Protein AF-A0A1H9IS41-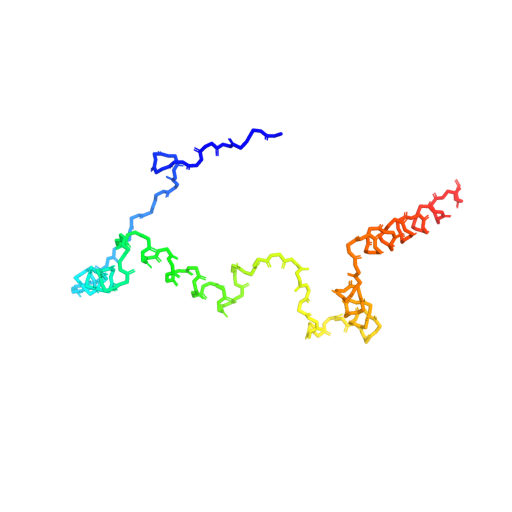F1 (afdb_monomer_lite)

pLDDT: mean 78.67, std 17.19, range [41.81, 98.06]

Foldseek 3Di:
DDPPPDDPVPDDDDDDDDPPPVLVVLCVVCVVVVHDSVVSVVVVVCVVCVVVVNNPPDPPPPLPDPPDDPVRSVVSVVLVVDDPVVNVVVVVVVVVVVVVVPPDD

Sequence (105 aa):
MKQANYSSRTADKFVVRLPEGMRERIAEVSKDNHRSMNSEIIARLEQSLIQEGALGDEPKLRLDSPELSLHERELLQRFRQLAHRQQNALVSLIAHDTSLGNDDE

Structure (mmCIF, N/CA/C/O backbone):
data_AF-A0A1H9IS41-F1
#
_entry.id   AF-A0A1H9IS41-F1
#
loop_
_atom_site.group_PDB
_atom_site.id
_atom_site.type_symbol
_atom_site.label_atom_id
_atom_site.label_alt_id
_atom_site.label_comp_id
_atom_site.label_asym_id
_atom_site.label_entity_id
_atom_site.label_seq_id
_atom_site.pdbx_PDB_ins_code
_atom_site.Cartn_x
_atom_site.Cartn_y
_atom_site.Cartn_z
_atom_site.occupancy
_atom_site.B_iso_or_equiv
_atom_site.auth_seq_id
_atom_site.auth_comp_id
_atom_site.auth_asym_id
_atom_site.auth_atom_id
_atom_site.pdbx_PDB_model_num
ATOM 1 N N . MET A 1 1 ? 9.912 9.523 -21.675 1.00 41.81 1 MET A N 1
ATOM 2 C CA . MET A 1 1 ? 8.556 9.077 -21.284 1.00 41.81 1 MET A CA 1
ATOM 3 C C . MET A 1 1 ? 8.016 10.069 -20.262 1.00 41.81 1 MET A C 1
ATOM 5 O O . MET A 1 1 ? 8.723 10.359 -19.307 1.00 41.81 1 MET A O 1
ATOM 9 N N . LYS A 1 2 ? 6.858 10.694 -20.513 1.00 42.75 2 LYS A N 1
ATOM 10 C CA . LYS A 1 2 ? 6.290 11.714 -19.613 1.00 42.75 2 LYS A CA 1
ATOM 11 C C . LYS A 1 2 ? 5.850 11.035 -18.313 1.00 42.75 2 LYS A C 1
ATOM 13 O O . LYS A 1 2 ? 5.002 10.152 -18.371 1.00 42.75 2 LYS A O 1
ATOM 18 N N . GLN A 1 3 ? 6.407 11.448 -17.174 1.00 46.81 3 GLN A N 1
ATOM 19 C CA . GLN A 1 3 ? 5.827 11.142 -15.865 1.00 46.81 3 GLN A CA 1
ATOM 20 C C . GLN A 1 3 ? 4.403 11.704 -15.872 1.00 46.81 3 GLN A C 1
ATOM 22 O O . GLN A 1 3 ? 4.208 12.919 -15.917 1.00 46.81 3 GLN A O 1
ATOM 27 N N . ALA A 1 4 ? 3.402 10.829 -15.939 1.00 54.97 4 ALA A N 1
ATOM 28 C CA . ALA A 1 4 ? 2.031 11.240 -15.711 1.00 54.97 4 ALA A CA 1
ATOM 29 C C . ALA A 1 4 ? 1.980 11.784 -14.279 1.00 54.97 4 ALA A C 1
ATOM 31 O O . ALA A 1 4 ? 2.344 11.077 -13.342 1.00 54.97 4 ALA A O 1
ATOM 32 N N . ASN A 1 5 ? 1.608 13.056 -14.118 1.00 54.62 5 ASN A N 1
ATOM 33 C CA . ASN A 1 5 ? 1.487 13.690 -12.809 1.00 54.62 5 ASN A CA 1
ATOM 34 C C . ASN A 1 5 ? 0.424 12.943 -11.993 1.00 54.62 5 ASN A C 1
ATOM 36 O O . ASN A 1 5 ? -0.771 13.210 -12.131 1.00 54.62 5 ASN A O 1
ATOM 40 N N . TYR A 1 6 ? 0.861 11.992 -11.167 1.00 63.44 6 TYR A N 1
ATOM 41 C CA . TYR A 1 6 ? -0.001 11.243 -10.268 1.00 63.44 6 TYR A CA 1
ATOM 42 C C . TYR A 1 6 ? -0.494 12.193 -9.177 1.00 63.44 6 TYR A C 1
ATOM 44 O O . TYR A 1 6 ? 0.233 12.575 -8.264 1.00 63.44 6 TYR A O 1
ATOM 52 N N . SER A 1 7 ? -1.735 12.644 -9.323 1.00 78.19 7 SER A N 1
ATOM 53 C CA . SER A 1 7 ? -2.422 13.504 -8.367 1.00 78.19 7 SER A CA 1
ATOM 54 C C . SER A 1 7 ? -3.587 12.748 -7.737 1.00 78.19 7 SER A C 1
ATOM 56 O O . SER A 1 7 ? -4.110 11.799 -8.317 1.00 78.19 7 SER A O 1
ATOM 58 N N . SER A 1 8 ? -4.091 13.227 -6.600 1.00 77.81 8 SER A N 1
ATOM 59 C CA . SER A 1 8 ? -5.312 12.682 -5.983 1.00 77.81 8 SER A CA 1
ATOM 60 C C . SER A 1 8 ? -6.533 12.671 -6.919 1.00 77.81 8 SER A C 1
ATOM 62 O O . SER A 1 8 ? -7.481 11.919 -6.695 1.00 77.81 8 SER A O 1
ATOM 64 N N . ARG A 1 9 ? -6.527 13.496 -7.977 1.00 81.12 9 ARG A N 1
ATOM 65 C CA . ARG A 1 9 ? -7.596 13.555 -8.984 1.00 81.12 9 ARG A CA 1
ATOM 66 C C . ARG A 1 9 ? -7.483 12.466 -10.048 1.00 81.12 9 ARG A C 1
ATOM 68 O O . ARG A 1 9 ? -8.507 12.096 -10.608 1.00 81.12 9 ARG A O 1
ATOM 75 N N . THR A 1 10 ? -6.273 11.980 -10.309 1.00 84.31 10 THR A N 1
ATOM 76 C CA . THR A 1 10 ? -5.969 10.965 -11.330 1.00 84.31 10 THR A CA 1
ATOM 77 C C . THR A 1 10 ? -5.673 9.594 -10.726 1.00 84.31 10 THR A C 1
ATOM 79 O O . THR A 1 10 ? -5.460 8.651 -11.473 1.00 84.31 10 THR A O 1
ATOM 82 N N . ALA A 1 11 ? -5.620 9.492 -9.395 1.00 84.19 11 ALA A N 1
ATOM 83 C CA . ALA A 1 11 ? -5.426 8.237 -8.685 1.00 84.19 11 ALA A CA 1
ATOM 84 C C . ALA A 1 11 ? -6.643 7.314 -8.835 1.00 84.19 11 ALA A C 1
ATOM 86 O O . ALA A 1 11 ? -7.790 7.779 -8.786 1.00 84.19 11 ALA A O 1
ATOM 87 N N . ASP A 1 12 ? -6.376 6.013 -8.950 1.00 87.69 12 ASP A N 1
ATOM 88 C CA . ASP A 1 12 ? -7.404 4.975 -8.944 1.00 87.69 12 ASP A CA 1
ATOM 89 C C . ASP A 1 12 ? -8.131 4.945 -7.596 1.00 87.69 12 ASP A C 1
ATOM 91 O O . ASP A 1 12 ? -7.538 5.134 -6.529 1.00 87.69 12 ASP A O 1
ATOM 95 N N . LYS A 1 13 ? -9.451 4.741 -7.640 1.00 89.88 13 LYS A N 1
ATOM 96 C CA . LYS A 1 13 ? -10.325 4.808 -6.463 1.00 89.88 13 LYS A CA 1
ATOM 97 C C . LYS A 1 13 ? -11.059 3.495 -6.280 1.00 89.88 13 LYS A C 1
ATOM 99 O O . LYS A 1 13 ? -11.698 3.000 -7.202 1.00 89.88 13 LYS A O 1
ATOM 104 N N . PHE A 1 14 ? -11.038 2.994 -5.052 1.00 90.50 14 PHE A N 1
ATOM 105 C CA . PHE A 1 14 ? -11.763 1.800 -4.649 1.00 90.50 14 PHE A CA 1
ATOM 106 C C . PHE A 1 14 ? -12.594 2.093 -3.396 1.00 90.50 14 PHE A C 1
ATOM 108 O O . PHE A 1 14 ? -12.087 2.658 -2.426 1.00 90.50 14 PHE A O 1
ATOM 115 N N . VAL A 1 15 ? -13.884 1.740 -3.416 1.00 94.44 15 VAL A N 1
ATOM 116 C CA . VAL A 1 15 ? -14.791 1.945 -2.275 1.00 94.44 15 VAL A CA 1
ATOM 117 C C . VAL A 1 15 ? -14.778 0.703 -1.390 1.00 94.44 15 VAL A C 1
ATOM 119 O O . VAL A 1 15 ? -15.310 -0.341 -1.763 1.00 94.44 15 VAL A O 1
ATOM 122 N N . VAL A 1 16 ? -14.206 0.833 -0.193 1.00 94.56 16 VAL A N 1
ATOM 123 C CA . VAL A 1 16 ? -14.150 -0.243 0.806 1.00 94.56 16 VAL A CA 1
ATOM 124 C C . VAL A 1 16 ? -15.405 -0.216 1.679 1.00 94.56 16 VAL A C 1
ATOM 126 O O . VAL A 1 16 ? -15.777 0.830 2.213 1.00 94.56 16 VAL A O 1
ATOM 129 N N . ARG A 1 17 ? -16.045 -1.375 1.867 1.00 97.00 17 ARG A N 1
ATOM 130 C CA . ARG A 1 17 ? -17.126 -1.554 2.848 1.00 97.00 17 ARG A CA 1
ATOM 131 C C . ARG A 1 17 ? -16.527 -2.040 4.162 1.00 97.00 17 ARG A C 1
ATOM 133 O O . ARG A 1 17 ? -16.014 -3.152 4.223 1.00 97.00 17 ARG A O 1
ATOM 140 N N . LEU A 1 18 ? -16.576 -1.195 5.187 1.00 96.56 18 LEU A N 1
ATOM 141 C CA . LEU A 1 18 ? -16.027 -1.497 6.506 1.00 96.56 18 LEU A CA 1
ATOM 142 C C . LEU A 1 18 ? -17.131 -2.033 7.435 1.00 96.56 18 LEU A C 1
ATOM 144 O O . LEU A 1 18 ? -18.253 -1.525 7.375 1.00 96.56 18 LEU A O 1
ATOM 148 N N . PRO A 1 19 ? -16.837 -3.028 8.290 1.00 97.88 19 PRO A N 1
ATOM 149 C CA . PRO A 1 19 ? -17.732 -3.429 9.368 1.00 97.88 19 PRO A CA 1
ATOM 150 C C . PRO A 1 19 ? -17.884 -2.312 10.414 1.00 97.88 19 PRO A C 1
ATOM 152 O O . PRO A 1 19 ? -17.086 -1.369 10.465 1.00 97.88 19 PRO A O 1
ATOM 155 N N . GLU A 1 20 ? -18.914 -2.429 11.251 1.00 97.19 20 GLU A N 1
ATOM 156 C CA . GLU A 1 20 ? -19.224 -1.462 12.310 1.00 97.19 20 GLU A CA 1
ATOM 157 C C . GLU A 1 20 ? -18.009 -1.194 13.217 1.00 97.19 20 GLU A C 1
ATOM 159 O O . GLU A 1 20 ? -17.266 -2.109 13.578 1.00 97.19 20 GLU A O 1
ATOM 164 N N . GLY A 1 21 ? -17.767 0.080 13.543 1.00 97.12 21 GLY A N 1
ATOM 165 C CA . GLY A 1 21 ? -16.673 0.520 14.417 1.00 97.12 21 GLY A CA 1
ATOM 166 C C . GLY A 1 21 ? -15.273 0.513 13.786 1.00 97.12 21 GLY A C 1
ATOM 167 O O . GLY A 1 21 ? -14.339 1.102 14.336 1.00 97.12 21 GLY A O 1
ATOM 168 N N . MET A 1 22 ? -15.074 -0.130 12.627 1.00 97.62 22 MET A N 1
ATOM 169 C CA . MET A 1 22 ? -13.743 -0.209 12.010 1.00 97.62 22 MET A CA 1
ATOM 170 C C . MET A 1 22 ? -13.286 1.144 11.454 1.00 97.62 22 MET A C 1
ATOM 172 O O . MET A 1 22 ? -12.094 1.455 11.495 1.00 97.62 22 MET A O 1
ATOM 176 N N . ARG A 1 23 ? -14.212 1.974 10.961 1.00 97.31 23 ARG A N 1
ATOM 177 C CA . ARG A 1 23 ? -13.884 3.305 10.434 1.00 97.31 23 ARG A CA 1
ATOM 178 C C . ARG A 1 23 ? -13.346 4.220 11.532 1.00 97.31 23 ARG A C 1
ATOM 180 O O . ARG A 1 23 ? -12.350 4.906 11.317 1.00 97.31 23 ARG A O 1
ATOM 187 N N . GLU A 1 24 ? -13.991 4.212 12.692 1.00 98.06 24 GLU A N 1
ATOM 188 C CA . GLU A 1 24 ? -13.614 4.992 13.871 1.00 98.06 24 GLU A CA 1
ATOM 189 C C . GLU A 1 24 ? -12.224 4.573 14.354 1.00 98.06 24 GLU A C 1
ATOM 191 O O . GLU A 1 24 ? -11.349 5.420 14.528 1.00 98.06 24 GLU A O 1
ATOM 196 N N . ARG A 1 25 ? -11.974 3.260 14.429 1.00 97.81 25 ARG A N 1
ATOM 197 C CA . ARG A 1 25 ? -10.665 2.715 14.807 1.00 97.81 25 ARG A CA 1
ATOM 198 C C . ARG A 1 25 ? -9.549 3.124 13.842 1.00 97.81 25 ARG A C 1
ATOM 200 O O . ARG A 1 25 ? -8.454 3.463 14.279 1.00 97.81 25 ARG A O 1
ATOM 207 N N . ILE A 1 26 ? -9.804 3.122 12.530 1.00 97.50 26 ILE A N 1
ATOM 208 C CA . ILE A 1 26 ? -8.830 3.614 11.538 1.00 97.50 26 ILE A CA 1
ATOM 209 C C . ILE A 1 26 ? -8.590 5.119 11.721 1.00 97.50 26 ILE A C 1
ATOM 211 O O . ILE A 1 26 ? -7.453 5.576 11.610 1.00 97.50 26 ILE A O 1
ATOM 215 N N . ALA A 1 27 ? -9.637 5.893 12.023 1.00 97.31 27 ALA A N 1
ATOM 216 C CA . ALA A 1 27 ? -9.518 7.328 12.247 1.00 97.31 27 ALA A CA 1
ATOM 217 C C . ALA A 1 27 ? -8.634 7.651 13.461 1.00 97.31 27 ALA A C 1
ATOM 219 O O . ALA A 1 27 ? -7.778 8.528 13.357 1.00 97.31 27 ALA A O 1
ATOM 220 N N . GLU A 1 28 ? -8.796 6.938 14.576 1.00 98.06 28 GLU A N 1
ATOM 221 C CA . GLU A 1 28 ? -7.949 7.076 15.771 1.00 98.06 28 GLU A CA 1
ATOM 222 C C . GLU A 1 28 ? -6.482 6.788 15.450 1.00 98.06 28 GLU A C 1
ATOM 224 O O . GLU A 1 28 ? -5.634 7.667 15.587 1.00 98.06 28 GLU A O 1
ATOM 229 N N . VAL A 1 29 ? -6.207 5.617 14.874 1.00 97.62 29 VAL A N 1
ATOM 230 C CA . VAL A 1 29 ? -4.852 5.206 14.483 1.00 97.62 29 VAL A CA 1
ATOM 231 C C . VAL A 1 29 ? -4.204 6.208 13.520 1.00 97.62 29 VAL A C 1
ATOM 233 O O . VAL A 1 29 ? -3.021 6.517 13.641 1.00 97.62 29 VAL A O 1
ATOM 236 N N . SER A 1 30 ? -4.968 6.750 12.566 1.00 97.25 30 SER A N 1
ATOM 237 C CA . SER A 1 30 ? -4.439 7.740 11.623 1.00 97.25 30 SER A CA 1
ATOM 238 C C . SER A 1 30 ? -4.024 9.049 12.307 1.00 97.25 30 SER A C 1
ATOM 240 O O . SER A 1 30 ? -3.017 9.645 11.920 1.00 97.25 30 SER A O 1
ATOM 242 N N . LYS A 1 31 ? -4.746 9.478 13.355 1.00 96.44 31 LYS A N 1
ATOM 243 C CA . LYS A 1 31 ? -4.395 10.669 14.145 1.00 96.44 31 LYS A CA 1
ATOM 244 C C . LYS A 1 31 ? -3.112 10.443 14.936 1.00 96.44 31 LYS A C 1
ATOM 246 O O . LYS A 1 31 ? -2.235 11.309 14.895 1.00 96.44 31 LYS A O 1
ATOM 251 N N . ASP A 1 32 ? -2.999 9.283 15.578 1.00 97.25 32 ASP A N 1
ATOM 252 C CA . ASP A 1 32 ? -1.821 8.892 16.358 1.00 97.25 32 ASP A CA 1
ATOM 253 C C . ASP A 1 32 ? -0.568 8.822 15.473 1.00 97.25 32 ASP A C 1
ATOM 255 O O . ASP A 1 32 ? 0.498 9.293 15.857 1.00 97.25 32 ASP A O 1
ATOM 259 N N . ASN A 1 33 ? -0.718 8.330 14.239 1.00 95.75 33 ASN A N 1
ATOM 260 C CA . ASN A 1 33 ? 0.360 8.252 13.249 1.00 95.75 33 ASN A CA 1
ATOM 261 C C . ASN A 1 33 ? 0.578 9.549 12.447 1.00 95.75 33 ASN A C 1
ATOM 263 O O . ASN A 1 33 ? 1.409 9.569 11.535 1.00 95.75 33 ASN A O 1
ATOM 267 N N . HIS A 1 34 ? -0.172 10.617 12.740 1.00 96.44 34 HIS A N 1
ATOM 268 C CA . HIS A 1 34 ? -0.115 11.910 12.046 1.00 96.44 34 HIS A CA 1
ATOM 269 C C . HIS A 1 34 ? -0.289 11.808 10.519 1.00 96.44 34 HIS A C 1
ATOM 271 O O . HIS A 1 34 ? 0.384 12.483 9.737 1.00 96.44 34 HIS A O 1
ATOM 277 N N . ARG A 1 35 ? -1.213 10.949 10.080 1.00 93.94 35 ARG A N 1
ATOM 278 C CA . ARG A 1 35 ? -1.514 10.664 8.672 1.00 93.94 35 ARG A CA 1
ATOM 279 C C . ARG A 1 35 ? -2.997 10.865 8.381 1.00 93.94 35 ARG A C 1
ATOM 281 O O . ARG A 1 35 ? -3.848 10.791 9.261 1.00 93.94 35 ARG A O 1
ATOM 288 N N . SER A 1 36 ? -3.332 11.097 7.111 1.00 97.00 36 SER A N 1
ATOM 289 C CA . SER A 1 36 ? -4.734 11.004 6.688 1.00 97.00 36 SER A CA 1
ATOM 290 C C . SER A 1 36 ? -5.216 9.552 6.789 1.00 97.00 36 SER A C 1
ATOM 292 O O . SER A 1 36 ? -4.415 8.632 6.627 1.00 97.00 36 SER A O 1
ATOM 294 N N . MET A 1 37 ? -6.522 9.325 6.974 1.00 96.81 37 MET A N 1
ATOM 295 C CA . MET A 1 37 ? -7.082 7.962 6.960 1.00 96.81 37 MET A CA 1
ATOM 296 C C . MET A 1 37 ? -6.712 7.195 5.686 1.00 96.81 37 MET A C 1
ATOM 298 O O . MET A 1 37 ? -6.377 6.020 5.756 1.00 96.81 37 MET A O 1
ATOM 302 N N . ASN A 1 38 ? -6.727 7.861 4.525 1.00 95.31 38 ASN A N 1
ATOM 303 C CA . ASN A 1 38 ? -6.327 7.232 3.269 1.00 95.31 38 ASN A CA 1
ATOM 304 C C . ASN A 1 38 ? -4.851 6.817 3.304 1.00 95.31 38 ASN A C 1
ATOM 306 O O . ASN A 1 38 ? -4.524 5.685 2.976 1.00 95.31 38 ASN A O 1
ATOM 310 N N . SER A 1 39 ? -3.966 7.710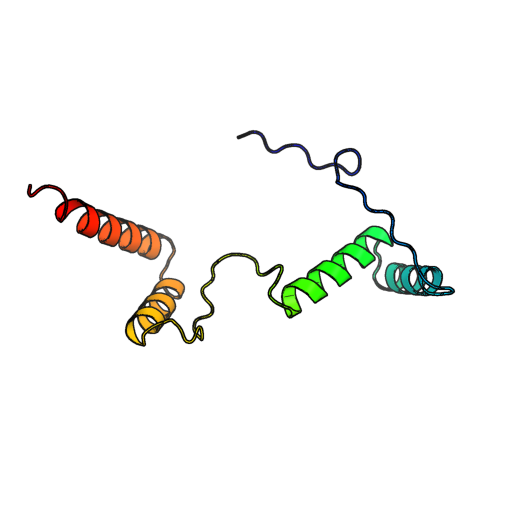 3.751 1.00 94.62 39 SER A N 1
ATOM 311 C CA . SER A 1 39 ? -2.534 7.417 3.889 1.00 94.62 39 SER A CA 1
ATOM 312 C C . SER A 1 39 ? -2.266 6.267 4.864 1.00 94.62 39 SER A C 1
ATOM 314 O O . SER A 1 39 ? -1.375 5.463 4.616 1.00 94.62 39 SER A O 1
ATOM 316 N N . GLU A 1 40 ? -3.038 6.165 5.947 1.00 97.38 40 GLU A N 1
ATOM 317 C CA . GLU A 1 40 ? -2.931 5.057 6.902 1.00 97.38 40 GLU A CA 1
ATOM 318 C C . GLU A 1 40 ? -3.389 3.728 6.288 1.00 97.38 40 GLU A C 1
ATOM 320 O O . GLU A 1 40 ? -2.698 2.721 6.423 1.00 97.38 40 GLU A O 1
ATOM 325 N N . ILE A 1 41 ? -4.515 3.722 5.564 1.00 96.31 41 ILE A N 1
ATOM 326 C CA . ILE A 1 41 ? -5.007 2.529 4.858 1.00 96.31 41 ILE A CA 1
ATOM 327 C C . ILE A 1 41 ? -3.968 2.046 3.842 1.00 96.31 41 ILE A C 1
ATOM 329 O O . ILE A 1 41 ? -3.646 0.860 3.821 1.00 96.31 41 ILE A O 1
ATOM 333 N N . ILE A 1 42 ? -3.404 2.956 3.042 1.00 93.81 42 ILE A N 1
ATOM 334 C CA . ILE A 1 42 ? -2.367 2.614 2.062 1.00 93.81 42 ILE A CA 1
ATOM 335 C C . ILE A 1 42 ? -1.131 2.035 2.753 1.00 93.81 42 ILE A C 1
ATOM 337 O O . ILE A 1 42 ? -0.674 0.973 2.348 1.00 93.81 42 ILE A O 1
ATOM 341 N N . ALA A 1 43 ? -0.643 2.659 3.829 1.00 93.06 43 ALA A N 1
ATOM 342 C CA . ALA A 1 43 ? 0.524 2.161 4.558 1.00 93.06 43 ALA A CA 1
ATOM 343 C C . ALA A 1 43 ? 0.312 0.743 5.120 1.00 93.06 43 ALA A C 1
ATOM 345 O O . ALA A 1 43 ? 1.220 -0.084 5.085 1.00 93.06 43 ALA A O 1
ATOM 346 N N . ARG A 1 44 ? -0.894 0.440 5.618 1.00 94.81 44 ARG A N 1
ATOM 347 C CA . ARG A 1 44 ? -1.238 -0.900 6.120 1.00 94.81 44 ARG A CA 1
ATOM 348 C C . ARG A 1 44 ? -1.305 -1.937 5.006 1.00 94.81 44 ARG A C 1
ATOM 350 O O . ARG A 1 44 ? -0.812 -3.045 5.192 1.00 94.81 44 ARG A O 1
ATOM 357 N N . LEU A 1 45 ? -1.901 -1.583 3.868 1.00 94.44 45 LEU A N 1
ATOM 358 C CA . LEU A 1 45 ? -1.968 -2.464 2.701 1.00 94.44 45 LEU A CA 1
ATOM 359 C C . LEU A 1 45 ? -0.573 -2.737 2.137 1.00 94.44 45 LEU A C 1
ATOM 361 O O . LEU A 1 45 ? -0.236 -3.889 1.890 1.00 94.44 45 LEU A O 1
ATOM 365 N N . GLU A 1 46 ? 0.249 -1.697 1.998 1.00 89.88 46 GLU A N 1
ATOM 366 C CA . GLU A 1 46 ? 1.635 -1.809 1.546 1.00 89.88 46 GLU A CA 1
ATOM 367 C C . GLU A 1 46 ? 2.439 -2.733 2.463 1.00 89.88 46 GLU A C 1
ATOM 369 O O . GLU A 1 46 ? 3.032 -3.701 1.994 1.00 89.88 46 GLU A O 1
ATOM 374 N N . GLN A 1 47 ? 2.379 -2.513 3.778 1.00 88.81 47 GLN A N 1
ATOM 375 C CA . GLN A 1 47 ? 3.058 -3.368 4.748 1.00 88.81 47 GLN A CA 1
ATOM 376 C C . GLN A 1 47 ? 2.592 -4.832 4.666 1.00 88.81 47 GLN A C 1
ATOM 378 O O . GLN A 1 47 ? 3.436 -5.728 4.676 1.00 88.81 47 GLN A O 1
ATOM 383 N N . SER A 1 48 ? 1.279 -5.080 4.572 1.00 90.06 48 SER A N 1
ATOM 384 C CA . SER A 1 48 ? 0.722 -6.440 4.470 1.00 90.06 48 SER A CA 1
ATOM 385 C C . SER A 1 48 ? 1.208 -7.141 3.205 1.00 90.06 48 SER A C 1
ATOM 387 O O . SER A 1 48 ? 1.698 -8.264 3.258 1.00 90.06 48 SER A O 1
ATOM 389 N N . LEU A 1 49 ? 1.147 -6.453 2.066 1.00 87.38 49 LEU A N 1
ATOM 390 C CA . LEU A 1 49 ? 1.540 -7.021 0.783 1.00 87.38 49 LEU A CA 1
ATOM 391 C C . LEU A 1 49 ? 3.059 -7.196 0.662 1.00 87.38 49 LEU A C 1
ATOM 393 O O . LEU A 1 49 ? 3.507 -8.143 0.023 1.00 87.38 49 LEU A O 1
ATOM 397 N N . ILE A 1 50 ? 3.870 -6.334 1.281 1.00 83.25 50 ILE A N 1
ATOM 398 C CA . ILE A 1 50 ? 5.322 -6.547 1.394 1.00 83.25 50 ILE A CA 1
AT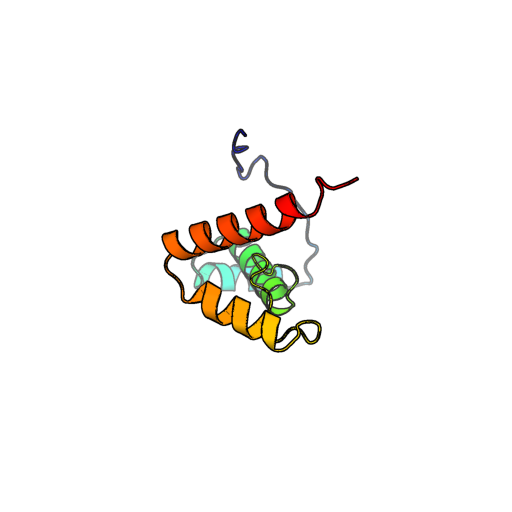OM 399 C C . ILE A 1 50 ? 5.601 -7.790 2.243 1.00 83.25 50 ILE A C 1
ATOM 401 O O . ILE A 1 50 ? 6.431 -8.618 1.869 1.00 83.25 50 ILE A O 1
ATOM 405 N N . GLN A 1 51 ? 4.899 -7.943 3.368 1.00 80.25 51 GLN A N 1
ATOM 406 C CA . GLN A 1 51 ? 5.054 -9.093 4.256 1.00 80.25 51 GLN A CA 1
ATOM 407 C C . GLN A 1 51 ? 4.658 -10.409 3.570 1.00 80.25 51 GLN A C 1
ATOM 409 O O . GLN A 1 51 ? 5.325 -11.425 3.760 1.00 80.25 51 GLN A O 1
ATOM 414 N N . GLU A 1 52 ? 3.623 -10.376 2.733 1.00 82.88 52 GLU A N 1
ATOM 415 C CA . GLU A 1 52 ? 3.184 -11.496 1.893 1.00 82.88 52 GLU A CA 1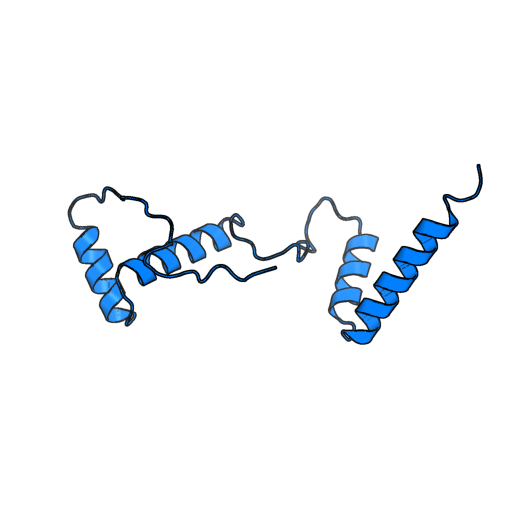
ATOM 416 C C . GLU A 1 52 ? 4.071 -11.709 0.650 1.00 82.88 52 GLU A C 1
ATOM 418 O O . GLU A 1 52 ? 3.920 -12.703 -0.056 1.00 82.88 52 GLU A O 1
ATOM 423 N N . GLY A 1 53 ? 5.012 -10.800 0.369 1.00 75.81 53 GLY A N 1
ATOM 424 C CA . GLY A 1 53 ? 5.870 -10.842 -0.818 1.00 75.81 53 GLY A CA 1
ATOM 425 C C . GLY A 1 53 ? 5.174 -10.440 -2.126 1.00 75.81 53 GLY A C 1
ATOM 426 O O . GLY A 1 53 ? 5.771 -10.573 -3.189 1.00 75.81 53 GLY A O 1
ATOM 427 N N . ALA A 1 54 ? 3.942 -9.932 -2.061 1.00 72.50 54 ALA A N 1
ATOM 428 C CA . ALA A 1 54 ? 3.134 -9.505 -3.202 1.00 72.50 54 ALA A CA 1
ATOM 429 C C . ALA A 1 54 ? 3.505 -8.107 -3.736 1.00 72.50 54 ALA A C 1
ATOM 431 O O . ALA A 1 54 ? 3.359 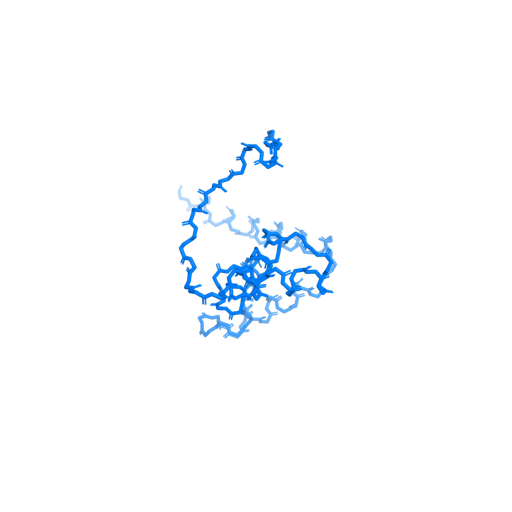-7.851 -4.928 1.00 72.50 54 ALA A O 1
ATOM 432 N N . LEU A 1 55 ? 4.001 -7.212 -2.871 1.00 64.19 55 LEU A N 1
ATOM 433 C CA . LEU A 1 55 ? 4.534 -5.886 -3.241 1.00 64.19 55 LEU A CA 1
ATOM 434 C C . LEU A 1 55 ? 6.057 -5.798 -3.063 1.00 64.19 55 LEU A C 1
ATOM 436 O O . LEU A 1 55 ? 6.602 -4.734 -2.786 1.00 64.19 55 LEU A O 1
ATOM 440 N N . GLY A 1 56 ? 6.751 -6.932 -3.195 1.00 53.41 56 GLY A N 1
ATOM 441 C CA . GLY A 1 56 ? 8.209 -6.974 -3.187 1.00 53.41 56 GLY A CA 1
ATOM 442 C C . GLY A 1 56 ? 8.786 -6.083 -4.286 1.00 53.41 56 GLY A C 1
ATOM 443 O O . GLY A 1 56 ? 8.704 -6.411 -5.465 1.00 53.41 56 GLY A O 1
ATOM 444 N N . ASP A 1 57 ? 9.352 -4.954 -3.875 1.00 46.81 57 ASP A N 1
ATOM 445 C CA . ASP A 1 57 ? 10.079 -4.032 -4.733 1.00 46.81 57 ASP A CA 1
ATOM 446 C C . ASP A 1 57 ? 11.299 -4.749 -5.338 1.00 46.81 57 ASP A C 1
ATOM 448 O O . ASP A 1 57 ? 12.202 -5.188 -4.619 1.00 46.81 57 ASP A O 1
ATOM 452 N N . GLU A 1 58 ? 11.274 -4.858 -6.667 1.00 44.88 58 GLU A N 1
ATOM 453 C CA . GLU A 1 58 ? 12.326 -5.305 -7.582 1.00 44.88 58 GLU A CA 1
ATOM 454 C C . GLU A 1 58 ? 12.891 -6.733 -7.417 1.00 44.88 58 GLU A C 1
ATOM 456 O O . GLU A 1 58 ? 12.952 -7.297 -6.324 1.00 44.88 58 GLU A O 1
ATOM 461 N N . PRO A 1 59 ? 13.393 -7.349 -8.509 1.00 44.75 59 PRO A N 1
ATOM 462 C CA . PRO A 1 59 ? 14.105 -8.621 -8.479 1.00 44.75 59 PRO A CA 1
ATOM 463 C C . PRO A 1 59 ? 15.482 -8.444 -7.822 1.00 44.75 59 PRO A C 1
ATOM 465 O O . PRO A 1 59 ? 16.524 -8.776 -8.385 1.00 44.75 59 PRO A O 1
ATOM 468 N N . LYS A 1 60 ? 15.531 -8.010 -6.563 1.00 47.97 60 LYS A N 1
ATOM 469 C CA . LYS A 1 60 ? 16.568 -8.486 -5.658 1.00 47.97 60 LYS A CA 1
ATOM 470 C C . LYS A 1 60 ? 16.225 -9.940 -5.393 1.00 47.97 60 LYS A C 1
ATOM 472 O O . LYS A 1 60 ? 15.661 -10.248 -4.349 1.00 47.97 60 LYS A O 1
ATOM 477 N N . LEU A 1 61 ? 16.548 -10.805 -6.366 1.00 50.59 61 LEU A N 1
ATOM 478 C CA . LEU A 1 61 ? 16.492 -12.262 -6.270 1.00 50.59 61 LEU A CA 1
ATOM 479 C C . LEU A 1 61 ? 16.716 -12.647 -4.813 1.00 50.59 61 LEU A C 1
ATOM 481 O O . LEU A 1 61 ? 17.781 -12.348 -4.256 1.00 50.59 61 LEU A O 1
ATOM 485 N N . ARG A 1 62 ? 15.686 -13.194 -4.162 1.00 55.59 62 ARG A N 1
ATOM 486 C CA . ARG A 1 62 ? 15.857 -13.781 -2.835 1.00 55.59 62 ARG A CA 1
ATOM 487 C C . ARG A 1 62 ? 17.028 -14.743 -2.998 1.00 55.59 62 ARG A C 1
ATOM 489 O O . ARG A 1 62 ? 16.937 -15.674 -3.792 1.00 55.59 62 ARG A O 1
ATOM 496 N N . LEU A 1 63 ? 18.147 -14.460 -2.330 1.00 53.41 63 LEU A N 1
ATOM 497 C CA . LEU A 1 63 ? 19.372 -15.257 -2.463 1.00 53.41 63 LEU A CA 1
ATOM 498 C C . LEU A 1 63 ? 19.103 -16.721 -2.070 1.00 53.41 63 LEU A C 1
ATOM 500 O O . LEU A 1 63 ? 19.779 -17.636 -2.523 1.00 53.41 63 LEU A O 1
ATOM 504 N N . ASP A 1 64 ? 18.054 -16.911 -1.273 1.00 54.31 64 ASP A N 1
ATOM 505 C CA . ASP A 1 64 ? 17.578 -18.182 -0.754 1.00 54.31 64 ASP A CA 1
ATOM 506 C C . ASP A 1 64 ? 16.499 -18.831 -1.633 1.00 54.31 64 ASP A C 1
ATOM 508 O O . ASP A 1 64 ? 15.839 -19.768 -1.183 1.00 54.31 64 ASP A O 1
ATOM 512 N N . SER A 1 65 ? 16.282 -18.353 -2.868 1.00 56.56 65 SER A N 1
ATOM 513 C CA . SER A 1 65 ? 15.381 -19.046 -3.790 1.00 56.56 65 SER A CA 1
ATOM 514 C C . SER A 1 65 ? 15.893 -20.478 -4.003 1.00 56.56 65 SER A C 1
ATOM 516 O O . SER A 1 65 ? 17.058 -20.657 -4.385 1.00 56.56 65 SER A O 1
ATOM 518 N N . PRO A 1 66 ? 15.069 -21.514 -3.756 1.00 59.81 66 PRO A N 1
ATOM 519 C CA . PRO A 1 66 ? 15.473 -22.909 -3.930 1.00 59.81 66 PRO A CA 1
ATOM 520 C C . PRO A 1 66 ? 15.811 -23.251 -5.388 1.00 59.81 66 PRO A C 1
ATOM 522 O O . PRO A 1 66 ? 16.429 -24.279 -5.634 1.00 59.81 66 PRO A O 1
ATOM 525 N N . GLU A 1 67 ? 15.452 -22.380 -6.331 1.00 63.41 67 GLU A N 1
ATOM 526 C CA . GLU A 1 67 ? 15.719 -22.534 -7.762 1.00 63.41 67 GLU A CA 1
ATOM 527 C C . GLU A 1 67 ? 17.134 -22.099 -8.173 1.00 63.41 67 GLU A C 1
ATOM 529 O O . GLU A 1 67 ? 17.577 -22.455 -9.259 1.00 63.41 67 GLU A O 1
ATOM 534 N N . LEU A 1 68 ? 17.861 -21.365 -7.318 1.00 70.62 68 LEU A N 1
ATOM 535 C CA . LEU A 1 68 ? 19.220 -20.911 -7.623 1.00 70.62 68 LEU A CA 1
ATOM 536 C C . LEU A 1 68 ? 20.267 -21.947 -7.201 1.00 70.62 68 LEU A C 1
ATOM 538 O O . LEU A 1 68 ? 20.366 -22.292 -6.016 1.00 70.62 68 LEU A O 1
ATOM 542 N N . SER A 1 69 ? 21.107 -22.355 -8.149 1.00 79.25 69 SER A N 1
ATOM 543 C CA . SER A 1 69 ? 22.338 -23.115 -7.924 1.00 79.25 69 SER A CA 1
ATOM 544 C C . SER A 1 69 ? 23.301 -22.357 -7.003 1.00 79.25 69 SER A C 1
ATOM 546 O O . SER A 1 69 ? 23.293 -21.126 -6.932 1.00 79.25 69 SER A O 1
ATOM 548 N N . LEU A 1 70 ? 24.191 -23.085 -6.317 1.00 78.25 70 LEU A N 1
ATOM 549 C CA . LEU A 1 70 ? 25.213 -22.505 -5.431 1.00 78.25 70 LEU A CA 1
ATOM 550 C C . LEU A 1 70 ? 26.028 -21.401 -6.122 1.00 78.25 70 LEU A C 1
ATOM 552 O O . LEU A 1 70 ? 26.277 -20.354 -5.529 1.00 78.25 70 LEU A O 1
ATOM 556 N N . HIS A 1 71 ? 26.377 -21.609 -7.392 1.00 79.31 71 HIS A N 1
ATOM 557 C CA . HIS A 1 71 ? 27.164 -20.657 -8.175 1.00 79.31 71 HIS A CA 1
ATOM 558 C C . HIS A 1 71 ? 26.390 -19.369 -8.487 1.00 79.31 71 HIS A C 1
ATOM 560 O O . HIS A 1 71 ? 26.954 -18.279 -8.435 1.00 79.31 71 HIS A O 1
ATOM 566 N N . GLU A 1 72 ? 25.089 -19.469 -8.762 1.00 80.50 72 GLU A N 1
ATOM 567 C CA . GLU A 1 72 ? 24.240 -18.306 -9.046 1.00 80.50 72 GLU A CA 1
ATOM 568 C C . GLU A 1 72 ? 24.052 -17.454 -7.790 1.00 80.50 72 GLU A C 1
ATOM 570 O O . GLU A 1 72 ? 24.132 -16.224 -7.841 1.00 80.50 72 GLU A O 1
ATOM 575 N N . ARG A 1 73 ? 23.885 -18.106 -6.634 1.00 78.81 73 ARG A N 1
ATOM 576 C CA . ARG A 1 73 ? 23.830 -17.424 -5.335 1.00 78.81 73 ARG A CA 1
ATOM 577 C C . ARG A 1 73 ? 25.132 -16.689 -5.037 1.00 78.81 73 ARG A C 1
ATOM 579 O O . ARG A 1 73 ? 25.094 -15.525 -4.636 1.00 78.81 73 ARG A O 1
ATOM 586 N N . GLU A 1 74 ? 26.272 -17.340 -5.264 1.00 81.31 74 GLU A N 1
ATOM 587 C CA . GLU A 1 74 ? 27.588 -16.740 -5.046 1.00 81.31 74 GLU A CA 1
ATOM 588 C C . GLU A 1 74 ? 27.828 -15.533 -5.967 1.00 81.31 74 GLU A C 1
ATOM 590 O O . GLU A 1 74 ? 28.274 -14.479 -5.502 1.00 81.31 74 GLU A O 1
ATOM 595 N N . LEU A 1 75 ? 27.472 -15.642 -7.250 1.00 84.56 75 LEU A N 1
ATOM 596 C CA . LEU A 1 75 ? 27.563 -14.537 -8.204 1.00 84.56 75 LEU A CA 1
ATOM 597 C C . LEU A 1 75 ? 26.718 -13.341 -7.754 1.00 84.56 75 LEU A C 1
ATOM 599 O O . LEU A 1 75 ? 27.220 -12.218 -7.706 1.00 84.56 75 LEU A O 1
ATOM 603 N N . LEU A 1 76 ? 25.460 -13.572 -7.370 1.00 82.69 76 LEU A N 1
ATOM 604 C CA . LEU A 1 76 ? 24.559 -12.516 -6.904 1.00 82.69 76 LEU A CA 1
ATOM 605 C C . LEU A 1 76 ? 25.057 -11.857 -5.614 1.00 82.69 76 LEU A C 1
ATOM 607 O O . LEU A 1 76 ? 24.957 -10.634 -5.468 1.00 82.69 76 LEU A O 1
ATOM 611 N N . GLN A 1 77 ? 25.617 -12.642 -4.690 1.00 81.50 77 GLN A N 1
ATOM 612 C CA . GLN A 1 77 ? 26.207 -12.123 -3.459 1.00 81.50 77 GLN A CA 1
ATOM 613 C C . GLN A 1 77 ? 27.376 -11.185 -3.761 1.00 81.50 77 GLN A C 1
ATOM 615 O O . GLN A 1 77 ? 27.404 -10.055 -3.270 1.00 81.50 77 GLN A O 1
ATOM 620 N N . ARG A 1 78 ? 28.319 -11.635 -4.596 1.00 83.00 78 ARG A N 1
ATOM 621 C CA . ARG A 1 78 ? 29.493 -10.844 -4.978 1.00 83.00 78 ARG A CA 1
ATOM 622 C C . ARG A 1 78 ? 29.084 -9.609 -5.776 1.00 83.00 78 ARG A C 1
ATOM 624 O O . ARG A 1 78 ? 29.559 -8.520 -5.479 1.00 83.00 78 ARG A O 1
ATOM 631 N N . PHE A 1 79 ? 28.146 -9.739 -6.714 1.00 84.50 79 PHE A N 1
ATOM 632 C CA . PHE A 1 79 ? 27.645 -8.629 -7.527 1.00 84.50 79 PHE A CA 1
ATOM 633 C C . PHE A 1 79 ? 27.088 -7.484 -6.674 1.00 84.50 79 PHE A C 1
ATOM 635 O O . PHE A 1 79 ? 27.406 -6.320 -6.913 1.00 84.50 79 PHE A O 1
ATOM 642 N N . ARG A 1 80 ? 26.319 -7.799 -5.624 1.00 80.75 80 ARG A N 1
ATOM 643 C CA . ARG A 1 80 ? 25.776 -6.790 -4.697 1.00 80.75 80 ARG A CA 1
ATOM 644 C C . ARG A 1 80 ? 26.842 -6.073 -3.867 1.00 80.75 80 ARG A C 1
ATOM 646 O O . ARG A 1 80 ? 26.581 -4.969 -3.402 1.00 80.75 80 ARG A O 1
ATOM 653 N N . GLN A 1 81 ? 28.010 -6.683 -3.669 1.00 81.56 81 GLN A N 1
ATOM 654 C CA . GLN A 1 81 ? 29.130 -6.091 -2.927 1.00 81.56 81 GLN A CA 1
ATOM 655 C C . GLN A 1 81 ? 30.031 -5.203 -3.802 1.00 81.56 81 GLN A C 1
ATOM 657 O O . GLN A 1 81 ? 30.848 -4.454 -3.269 1.00 81.56 81 GLN A O 1
ATOM 662 N N . LEU A 1 82 ? 29.899 -5.269 -5.131 1.00 84.75 82 LEU A N 1
ATOM 663 C CA . LEU A 1 82 ? 30.686 -4.461 -6.063 1.00 84.75 82 LEU A CA 1
ATOM 664 C C . LEU A 1 82 ? 30.217 -3.000 -6.105 1.00 84.75 82 LEU A C 1
ATOM 666 O O . LEU A 1 82 ? 29.037 -2.691 -5.941 1.00 84.75 82 LEU A O 1
ATOM 670 N N . ALA A 1 83 ? 31.143 -2.089 -6.415 1.00 85.94 83 ALA A N 1
ATOM 671 C CA . ALA A 1 83 ? 30.794 -0.699 -6.693 1.00 85.94 83 ALA A CA 1
ATOM 672 C C . ALA A 1 83 ? 29.982 -0.589 -7.998 1.00 85.94 83 ALA A C 1
ATOM 674 O O . ALA A 1 83 ? 30.192 -1.355 -8.936 1.00 85.94 83 ALA A O 1
ATOM 675 N N . HIS A 1 84 ? 29.125 0.428 -8.120 1.00 75.44 84 HIS A N 1
ATOM 676 C CA . HIS A 1 84 ? 28.225 0.586 -9.275 1.00 75.44 84 HIS A CA 1
ATOM 677 C C . HIS A 1 84 ? 28.951 0.565 -10.639 1.00 75.44 84 HIS A C 1
ATOM 679 O O . HIS A 1 84 ? 28.447 0.020 -11.620 1.00 75.44 84 HIS A O 1
ATOM 685 N N . ARG A 1 85 ? 30.171 1.117 -10.713 1.00 83.00 85 ARG A N 1
ATOM 686 C CA . ARG A 1 85 ? 30.998 1.059 -11.933 1.00 83.00 85 ARG A CA 1
ATOM 687 C C . ARG A 1 85 ? 31.412 -0.371 -12.295 1.00 83.00 85 ARG A C 1
ATOM 689 O O . ARG A 1 85 ? 31.426 -0.721 -13.467 1.00 83.00 85 ARG A O 1
ATOM 696 N N . GLN A 1 86 ? 31.737 -1.182 -11.293 1.00 85.12 86 GLN A N 1
ATOM 697 C CA . GLN A 1 86 ? 32.142 -2.577 -11.466 1.00 85.12 86 GLN A CA 1
ATOM 698 C C . GLN A 1 86 ? 30.948 -3.461 -11.838 1.00 85.12 86 GLN A C 1
ATOM 700 O O . GLN A 1 86 ? 31.093 -4.341 -12.677 1.00 85.12 86 GLN A O 1
ATOM 705 N N . GLN A 1 87 ? 29.762 -3.187 -11.286 1.00 85.75 87 GLN A N 1
ATOM 706 C CA . GLN A 1 87 ? 28.522 -3.855 -11.692 1.00 85.75 87 GLN A CA 1
ATOM 707 C C . GLN A 1 87 ? 28.227 -3.628 -13.180 1.00 85.75 87 GLN A C 1
ATOM 709 O O . GLN A 1 87 ? 28.031 -4.590 -13.91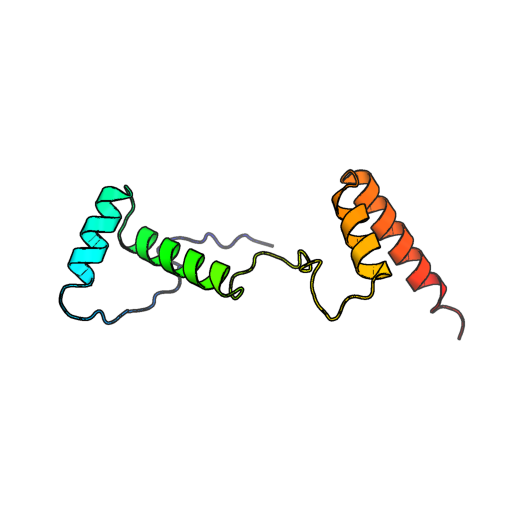7 1.00 85.75 87 GLN A O 1
ATOM 714 N N . ASN A 1 88 ? 28.281 -2.375 -13.644 1.00 82.81 88 ASN A N 1
ATOM 715 C CA . ASN A 1 88 ? 28.053 -2.046 -15.055 1.00 82.81 88 ASN A CA 1
ATOM 716 C C . ASN A 1 88 ? 29.093 -2.697 -15.979 1.00 82.81 88 ASN A C 1
ATOM 718 O O . ASN A 1 88 ? 28.745 -3.172 -17.057 1.00 82.81 88 ASN A O 1
ATOM 722 N N . ALA A 1 89 ? 30.359 -2.744 -15.555 1.00 86.19 89 ALA A N 1
ATOM 723 C CA . ALA A 1 89 ? 31.415 -3.416 -16.306 1.00 86.19 89 ALA A CA 1
ATOM 724 C C . ALA A 1 89 ? 31.172 -4.931 -16.409 1.00 86.19 89 ALA A C 1
ATOM 726 O O . ALA A 1 89 ? 31.310 -5.491 -17.493 1.00 86.19 89 ALA A O 1
ATOM 727 N N . LEU A 1 90 ? 30.757 -5.582 -15.314 1.00 85.75 90 LEU A N 1
ATOM 728 C CA . LEU A 1 90 ? 30.433 -7.011 -15.314 1.00 85.75 90 LEU A CA 1
ATOM 729 C C . LEU A 1 90 ? 29.240 -7.319 -16.225 1.00 85.75 90 LEU A C 1
ATOM 731 O O . LEU A 1 90 ? 29.303 -8.255 -17.014 1.00 85.75 90 LEU A O 1
ATOM 735 N N . VAL A 1 91 ? 28.177 -6.513 -16.155 1.00 84.56 91 VAL A N 1
ATOM 736 C CA . VAL A 1 91 ? 27.010 -6.661 -17.038 1.00 84.56 91 VAL A CA 1
ATOM 737 C C . VAL A 1 91 ? 27.416 -6.497 -18.503 1.00 84.56 91 VAL A C 1
ATOM 739 O O . VAL A 1 91 ? 27.009 -7.295 -19.341 1.00 84.56 91 VAL A O 1
ATOM 742 N N . SER A 1 92 ? 28.260 -5.507 -18.811 1.00 85.25 92 SER A N 1
ATOM 743 C CA . SER A 1 92 ? 28.769 -5.296 -20.169 1.00 85.25 92 SER A CA 1
ATOM 744 C C . SER A 1 92 ? 29.608 -6.472 -20.673 1.00 85.25 92 SER A C 1
ATOM 746 O O . SER A 1 92 ? 29.525 -6.786 -21.856 1.00 85.25 92 SER A O 1
ATOM 748 N N . LEU A 1 93 ? 30.404 -7.107 -19.806 1.00 85.62 93 LEU A N 1
ATOM 749 C CA . LEU A 1 93 ? 31.221 -8.274 -20.150 1.00 85.62 93 LEU A CA 1
ATOM 750 C C . LEU A 1 93 ? 30.344 -9.494 -20.459 1.00 85.62 93 LEU A C 1
ATOM 752 O O . LEU A 1 93 ? 30.473 -10.086 -21.523 1.00 85.62 93 LEU A O 1
ATOM 756 N N . ILE A 1 94 ? 29.394 -9.805 -19.570 1.00 82.56 94 ILE A N 1
ATOM 757 C CA . ILE A 1 94 ? 28.455 -10.924 -19.748 1.00 82.56 94 ILE A CA 1
ATOM 758 C C . ILE A 1 94 ? 27.628 -10.745 -21.031 1.00 82.56 94 ILE A C 1
ATOM 760 O O . ILE A 1 94 ? 27.399 -11.708 -21.754 1.00 82.56 94 ILE A O 1
ATOM 764 N N . ALA A 1 95 ? 27.206 -9.514 -21.340 1.00 78.00 95 ALA A N 1
ATOM 765 C CA . ALA A 1 95 ? 26.442 -9.215 -22.551 1.00 78.00 95 ALA A CA 1
ATOM 766 C C . ALA A 1 95 ? 27.256 -9.345 -23.853 1.00 78.00 95 ALA A C 1
ATOM 768 O O . ALA A 1 95 ? 26.663 -9.560 -24.905 1.00 78.00 95 ALA A O 1
ATOM 769 N N . HIS A 1 96 ? 28.586 -9.205 -23.803 1.00 68.69 96 HIS A N 1
ATOM 770 C CA . HIS A 1 96 ? 29.450 -9.416 -24.973 1.00 68.69 96 HIS A CA 1
ATOM 771 C C . HIS A 1 96 ? 29.723 -10.905 -25.230 1.00 68.69 96 HIS A C 1
ATOM 773 O O . HIS A 1 96 ? 29.783 -11.324 -26.386 1.00 68.69 96 HIS A O 1
ATOM 779 N N . ASP A 1 97 ? 29.835 -11.719 -24.177 1.00 60.22 97 ASP A N 1
ATOM 780 C CA . ASP A 1 97 ? 30.042 -13.166 -24.322 1.00 60.22 97 ASP A CA 1
ATOM 781 C C . ASP A 1 97 ? 28.806 -13.870 -24.906 1.00 60.22 97 ASP A C 1
ATOM 783 O O . ASP A 1 97 ? 28.940 -14.828 -25.664 1.00 60.22 97 ASP A O 1
ATOM 787 N N . THR A 1 98 ? 27.594 -13.379 -24.627 1.00 58.09 98 THR A N 1
ATOM 788 C CA . THR A 1 98 ? 26.367 -13.936 -25.222 1.00 58.09 98 THR A CA 1
ATOM 789 C C . THR A 1 98 ? 26.171 -13.546 -26.688 1.00 58.09 98 THR A C 1
ATOM 791 O O . THR A 1 98 ? 25.498 -14.275 -27.414 1.00 58.09 98 THR A O 1
ATOM 794 N N . SER A 1 99 ? 26.751 -12.433 -27.154 1.00 56.31 99 SER A N 1
ATOM 795 C CA . SER A 1 99 ? 26.681 -12.037 -28.568 1.00 56.31 99 SER A CA 1
ATOM 796 C C . SER A 1 99 ? 27.687 -12.776 -29.453 1.00 56.31 99 SER A C 1
ATOM 798 O O . SER A 1 99 ? 27.388 -13.029 -30.611 1.00 56.31 99 SER A O 1
ATOM 800 N N . LEU A 1 100 ? 28.838 -13.187 -28.911 1.00 54.78 100 LEU A N 1
ATOM 801 C CA . LEU A 1 100 ? 29.880 -13.905 -29.661 1.00 54.78 100 LEU A CA 1
ATOM 802 C C . LEU A 1 100 ? 29.548 -15.381 -29.953 1.00 54.78 100 LEU A C 1
ATOM 804 O O . LEU A 1 100 ? 30.291 -16.034 -30.675 1.00 54.78 100 LEU A O 1
ATOM 808 N N . GLY A 1 101 ? 28.453 -15.913 -29.399 1.00 53.28 101 GLY A N 1
ATOM 809 C CA . GLY A 1 101 ? 27.999 -17.289 -29.637 1.00 53.28 101 GLY A CA 1
ATOM 810 C C . GLY A 1 101 ? 26.900 -17.444 -30.694 1.00 53.28 101 GLY A C 1
ATOM 811 O O . GLY A 1 101 ? 26.472 -18.569 -30.924 1.00 53.28 101 GLY A O 1
ATOM 812 N N . ASN A 1 102 ? 26.416 -16.350 -31.297 1.00 53.38 102 ASN A N 1
ATOM 813 C CA . ASN A 1 102 ? 25.278 -16.368 -32.231 1.00 53.38 102 ASN A CA 1
ATOM 814 C C . ASN A 1 102 ? 25.645 -16.005 -33.684 1.00 53.38 102 ASN A C 1
ATOM 816 O O . ASN A 1 102 ? 24.744 -15.921 -34.512 1.00 53.38 102 ASN A O 1
ATOM 820 N N . ASP A 1 103 ? 26.930 -15.799 -33.990 1.00 51.12 103 ASP A N 1
ATOM 821 C CA . ASP A 1 103 ? 27.398 -15.384 -35.326 1.00 51.12 103 ASP A CA 1
ATOM 822 C C . ASP A 1 103 ? 28.094 -16.512 -36.125 1.00 51.12 103 ASP A C 1
ATOM 824 O O . ASP A 1 103 ? 28.637 -16.250 -37.196 1.00 51.12 103 ASP A O 1
ATOM 828 N N . ASP A 1 104 ? 28.048 -17.763 -35.651 1.00 50.06 104 ASP A N 1
ATOM 829 C CA . ASP A 1 104 ? 28.488 -18.946 -36.410 1.00 50.06 104 ASP A CA 1
ATOM 830 C C . ASP A 1 104 ? 27.275 -19.818 -36.808 1.00 50.06 104 ASP A C 1
ATOM 832 O O . ASP A 1 104 ? 27.040 -20.881 -36.229 1.00 50.06 104 ASP A O 1
ATOM 836 N N . GLU A 1 105 ? 26.501 -19.369 -37.804 1.00 45.62 105 GLU A N 1
ATOM 837 C CA . GLU A 1 105 ? 25.686 -20.240 -38.677 1.00 45.62 105 GLU A CA 1
ATOM 838 C C . GLU A 1 105 ? 25.646 -19.717 -40.124 1.00 45.62 105 GLU A C 1
ATOM 840 O O . GLU A 1 105 ? 25.214 -18.561 -40.347 1.00 45.62 105 GLU A O 1
#

Radius of gyration: 22.67 Å; chains: 1; bounding box: 51×37×55 Å

Secondary structure (DSSP, 8-state):
-------TTTS------PPTTHHHHHHHHHHHTTS-HHHHHHHHHHHHHHHTTTT--S----TT-TTS-HHHHHHHHHHHHS-HHHHHHHHHHHHHHHHTTSS--